Protein AF-A0A072TWT8-F1 (afdb_monomer)

Nearest PDB structures (foldseek):
  9cey-assembly1_P  TM=2.241E-01  e=2.373E+00  Escherichia coli K-12

Organism: Medicago truncatula (NCBI:txid3880)

InterPro domains:
  IPR023213 Chloramphenicol acetyltransferase-like domain superfamily [G3DSA:3.30.559.10] (1-120)
  IPR051504 Plant secondary metabolite acyltransferase [PTHR31625] (2-118)

Foldseek 3Di:
DDDDPPDPQAEAEAEDDDCQCQFPDRNDPPDPDDPPLPDPCSQVSSQVVVCVVVVVCNVPSNVCSVCVVVCVVCVVPPPRYHYEYEDDDPVPVQQVDDPPPHGDPDDDDVVCVVVNYDYD

Solvent-accessible surface area (backbone atoms only — not comparable to full-atom values): 7775 Å² total; per-residue (Å²): 133,84,79,76,79,80,70,90,59,53,70,45,80,46,77,80,77,89,46,45,81,59,43,98,66,64,51,62,92,83,63,85,73,81,81,68,56,80,52,101,53,41,53,58,50,47,42,48,56,47,19,69,76,36,71,90,37,41,78,67,53,61,62,58,52,92,44,44,67,55,44,61,66,43,53,78,64,44,91,69,46,53,63,41,33,52,39,83,41,84,82,60,58,64,64,74,45,62,90,83,83,56,56,58,92,77,87,81,74,76,71,31,80,81,63,64,31,47,78,94

pLDDT: mean 71.55, std 15.12, range [30.56, 97.0]

Mean predicted aligned error: 11.12 Å

Radius of gyration: 18.11 Å; Cα contacts (8 Å, |Δi|>4): 111; chains: 1; bounding box: 45×29×52 Å

Secondary structure (DSSP, 8-state):
----------EEEE-----TTTSSSPPPTT--S-----STTHHHHHHHHHHHHSGGGHHHHSTTGGGHHHHHHHTTT-TT-EEEEEES-TT--GGG--SSS---S----GGGGGTT-EE-

Sequence (120 aa):
MKAEKIENKNALMGLNIDCRNRLGAPTPATYFGNCELLGEDGLMVAVEVLSETLETLKDVVLNGAENWSSWLLEGLAIADVKTIGSAGSPKFEVYSTDFGCGKPKKVEIVSINKTGAFCL

Structure (mmCIF, N/CA/C/O backbone):
data_AF-A0A072TWT8-F1
#
_entry.id   AF-A0A072TWT8-F1
#
loop_
_atom_site.group_PDB
_atom_site.id
_atom_site.type_symbol
_atom_site.label_atom_id
_atom_site.label_alt_id
_atom_site.label_comp_id
_atom_site.label_asym_id
_atom_site.label_entity_id
_atom_site.label_seq_id
_atom_site.pdbx_PDB_ins_code
_atom_site.Cartn_x
_atom_site.Cartn_y
_atom_site.Cartn_z
_atom_site.occupancy
_atom_site.B_iso_or_equiv
_atom_site.auth_seq_id
_atom_site.auth_comp_id
_atom_site.auth_asym_id
_atom_site.auth_atom_id
_atom_site.pdbx_PDB_model_num
ATOM 1 N N . MET A 1 1 ? -12.605 -20.254 -36.981 1.00 36.84 1 MET A N 1
ATOM 2 C CA . MET A 1 1 ? -12.227 -19.284 -35.934 1.00 36.84 1 MET A CA 1
ATOM 3 C C . MET A 1 1 ? -10.724 -19.082 -36.046 1.00 36.84 1 MET A C 1
ATOM 5 O O . MET A 1 1 ? -9.984 -20.013 -35.762 1.00 36.84 1 MET A O 1
ATOM 9 N N . LYS A 1 2 ? -10.269 -17.964 -36.625 1.00 30.56 2 LYS A N 1
ATOM 10 C CA . LYS A 1 2 ? -8.830 -17.677 -36.710 1.00 30.56 2 LYS A CA 1
ATOM 11 C C . LYS A 1 2 ? -8.378 -17.293 -35.303 1.00 30.56 2 LYS A C 1
ATOM 13 O O . LYS A 1 2 ? -8.922 -16.346 -34.749 1.00 30.56 2 LYS A O 1
ATOM 18 N N . ALA A 1 3 ? -7.469 -18.070 -34.721 1.00 39.12 3 ALA A N 1
ATOM 19 C CA . ALA A 1 3 ? -6.809 -17.690 -33.484 1.00 39.12 3 ALA A CA 1
ATOM 20 C C . ALA A 1 3 ? -5.961 -16.452 -33.787 1.00 39.12 3 ALA A C 1
ATOM 22 O O . ALA A 1 3 ? -5.041 -16.506 -34.606 1.00 39.12 3 ALA A O 1
ATOM 23 N N . GLU A 1 4 ? -6.348 -15.326 -33.201 1.00 43.78 4 GLU A N 1
ATOM 24 C CA . GLU A 1 4 ? -5.565 -14.105 -33.243 1.00 43.78 4 GLU A CA 1
ATOM 25 C C . GLU A 1 4 ? -4.244 -14.397 -32.526 1.00 43.78 4 GLU A C 1
ATOM 27 O O . GLU A 1 4 ? -4.222 -14.904 -31.402 1.00 43.78 4 GLU A O 1
ATOM 32 N N . LYS A 1 5 ? -3.134 -14.198 -33.236 1.00 39.47 5 LYS A N 1
ATOM 33 C CA . LYS A 1 5 ? -1.796 -14.439 -32.710 1.00 39.47 5 LYS A CA 1
ATOM 34 C C . LYS A 1 5 ? -1.607 -13.448 -31.563 1.00 39.47 5 LYS A C 1
ATOM 36 O O . LYS A 1 5 ? -1.539 -12.251 -31.817 1.00 39.47 5 LYS A O 1
ATOM 41 N N . ILE A 1 6 ? -1.584 -13.937 -30.323 1.00 51.56 6 ILE A N 1
ATOM 42 C CA . ILE A 1 6 ? -1.281 -13.110 -29.154 1.00 51.56 6 ILE A CA 1
ATOM 43 C C . ILE A 1 6 ? 0.162 -12.649 -29.338 1.00 51.56 6 ILE A C 1
ATOM 45 O O . ILE A 1 6 ? 1.110 -13.410 -29.152 1.00 51.56 6 ILE A O 1
ATOM 49 N N . GLU A 1 7 ? 0.313 -11.427 -29.830 1.00 54.81 7 GLU A N 1
ATOM 50 C CA . GLU A 1 7 ? 1.584 -10.729 -29.883 1.00 54.81 7 GLU A CA 1
ATOM 51 C C . GLU A 1 7 ? 2.116 -10.646 -28.448 1.00 54.81 7 GLU A C 1
ATOM 53 O O . GLU A 1 7 ? 1.354 -10.355 -27.523 1.00 54.81 7 GLU A O 1
ATOM 58 N N . ASN A 1 8 ? 3.390 -10.989 -28.247 1.00 51.47 8 ASN A N 1
ATOM 59 C CA . ASN A 1 8 ? 4.026 -11.025 -26.931 1.00 51.47 8 ASN A CA 1
ATOM 60 C C . ASN A 1 8 ? 4.170 -9.583 -26.418 1.00 51.47 8 ASN A C 1
ATOM 62 O O . ASN A 1 8 ? 5.210 -8.950 -26.575 1.00 51.47 8 ASN A O 1
ATOM 66 N N . LYS A 1 9 ? 3.084 -9.027 -25.879 1.00 59.88 9 LYS A N 1
ATOM 67 C CA . LYS A 1 9 ? 3.088 -7.714 -25.242 1.00 59.88 9 LYS A CA 1
ATOM 68 C C . LYS A 1 9 ? 3.679 -7.891 -23.856 1.00 59.88 9 LYS A C 1
ATOM 70 O O . LYS A 1 9 ? 3.125 -8.626 -23.037 1.00 59.88 9 LYS A O 1
ATOM 75 N N . ASN A 1 10 ? 4.806 -7.234 -23.612 1.00 67.56 10 ASN A N 1
ATOM 76 C CA . ASN A 1 10 ? 5.411 -7.188 -22.290 1.00 67.56 10 ASN A CA 1
ATOM 77 C C . ASN A 1 10 ? 4.366 -6.672 -21.286 1.00 67.56 10 ASN A C 1
ATOM 79 O O . ASN A 1 10 ? 3.628 -5.726 -21.574 1.00 67.56 10 ASN A O 1
ATOM 83 N N . ALA A 1 11 ? 4.267 -7.316 -20.125 1.00 70.69 11 ALA A N 1
ATOM 84 C CA . ALA A 1 11 ? 3.338 -6.931 -19.071 1.00 70.69 11 ALA A CA 1
ATOM 85 C C . ALA A 1 11 ? 4.118 -6.553 -17.814 1.00 70.69 11 ALA A C 1
ATOM 87 O O . ALA A 1 11 ? 5.055 -7.254 -17.434 1.00 70.69 11 ALA A O 1
ATOM 88 N N . LEU A 1 12 ? 3.718 -5.457 -17.176 1.00 73.56 12 LEU A N 1
ATOM 89 C CA . LEU A 1 12 ? 4.320 -4.964 -15.942 1.00 73.56 12 LEU A CA 1
ATOM 90 C C . LEU A 1 12 ? 3.289 -5.034 -14.819 1.00 73.56 12 LEU A C 1
ATOM 92 O O . LEU A 1 12 ? 2.157 -4.578 -14.984 1.00 73.56 12 LEU A O 1
ATOM 96 N N . MET A 1 13 ? 3.682 -5.598 -13.676 1.00 76.00 13 MET A N 1
ATOM 97 C CA . MET A 1 13 ? 2.838 -5.672 -12.486 1.00 76.00 13 MET A CA 1
ATOM 98 C C . MET A 1 13 ? 3.402 -4.793 -11.370 1.00 76.00 13 MET A C 1
ATOM 100 O O . MET A 1 13 ? 4.506 -5.029 -10.888 1.00 76.00 13 MET A O 1
ATOM 104 N N . GLY A 1 14 ? 2.632 -3.788 -10.955 1.00 76.75 14 GLY A N 1
ATOM 105 C CA . GLY A 1 14 ? 2.970 -2.895 -9.848 1.00 76.75 14 GLY A CA 1
ATOM 106 C C . GLY A 1 14 ? 2.370 -3.375 -8.526 1.00 76.75 14 GLY A C 1
ATOM 107 O O . GLY A 1 14 ? 1.153 -3.555 -8.425 1.00 76.75 14 GLY A O 1
ATOM 108 N N . LEU A 1 15 ? 3.214 -3.537 -7.504 1.00 78.69 15 LEU A N 1
ATOM 109 C CA . LEU A 1 15 ? 2.827 -3.921 -6.144 1.00 78.69 15 LEU A CA 1
ATOM 110 C C . LEU A 1 15 ? 3.212 -2.830 -5.140 1.00 78.69 15 LEU A C 1
ATOM 112 O O . LEU A 1 15 ? 4.291 -2.251 -5.226 1.00 78.69 15 LEU A O 1
ATOM 116 N N . ASN A 1 16 ? 2.338 -2.584 -4.162 1.00 80.12 16 ASN A N 1
ATOM 117 C CA . ASN A 1 16 ? 2.617 -1.682 -3.046 1.00 80.12 16 ASN A CA 1
ATOM 118 C C . ASN A 1 16 ? 3.219 -2.463 -1.873 1.00 80.12 16 ASN A C 1
ATOM 120 O O . ASN A 1 16 ? 2.708 -3.522 -1.501 1.00 80.12 16 ASN A O 1
ATOM 124 N N . ILE A 1 17 ? 4.275 -1.927 -1.261 1.00 77.19 17 ILE A N 1
ATOM 125 C CA . ILE A 1 17 ? 4.992 -2.572 -0.155 1.00 77.19 17 ILE A CA 1
ATOM 126 C C . ILE A 1 17 ? 4.979 -1.646 1.066 1.00 77.19 17 ILE A C 1
ATOM 128 O O . ILE A 1 17 ? 5.322 -0.472 0.971 1.00 77.19 17 ILE A O 1
ATOM 132 N N . ASP A 1 18 ? 4.597 -2.185 2.229 1.00 78.81 18 ASP A N 1
ATOM 133 C CA . ASP A 1 18 ? 4.747 -1.489 3.513 1.00 78.81 18 ASP A CA 1
ATOM 134 C C . ASP A 1 18 ? 6.200 -1.614 3.992 1.00 78.81 18 ASP A C 1
ATOM 136 O O . ASP A 1 18 ? 6.634 -2.679 4.455 1.00 78.81 18 ASP A O 1
ATOM 140 N N . CYS A 1 19 ? 6.949 -0.522 3.843 1.00 74.25 19 CYS A N 1
ATOM 141 C CA . CYS A 1 19 ? 8.366 -0.447 4.180 1.00 74.25 19 CYS A CA 1
ATOM 142 C C . CYS A 1 19 ? 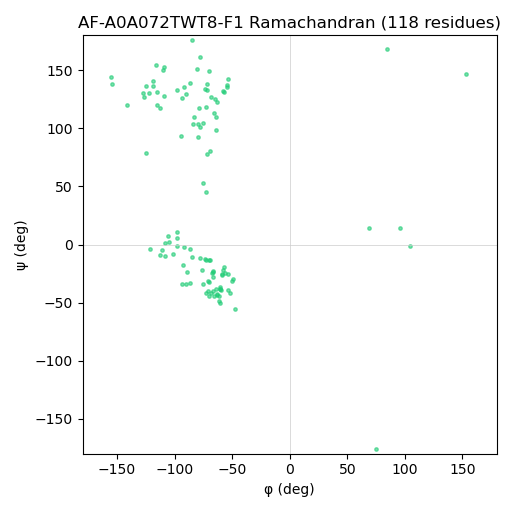8.633 0.027 5.616 1.00 74.25 19 CYS A C 1
ATOM 144 O O . CYS A 1 19 ? 9.793 0.041 6.016 1.00 74.25 19 CYS A O 1
ATOM 146 N N . ARG A 1 20 ? 7.616 0.368 6.428 1.00 75.44 20 ARG A N 1
ATOM 147 C CA . ARG A 1 20 ? 7.819 0.991 7.757 1.00 75.44 20 ARG A CA 1
ATOM 148 C C . ARG A 1 20 ? 8.767 0.211 8.666 1.00 75.44 20 ARG A C 1
ATOM 150 O O . ARG A 1 20 ? 9.593 0.812 9.339 1.00 75.44 20 ARG A O 1
ATOM 157 N N . ASN A 1 21 ? 8.691 -1.117 8.642 1.00 73.81 21 ASN A N 1
ATOM 158 C CA . ASN A 1 21 ? 9.537 -2.000 9.456 1.00 73.81 21 ASN A CA 1
ATOM 159 C C . ASN A 1 21 ? 10.748 -2.568 8.694 1.00 73.81 21 ASN A C 1
ATOM 161 O O . ASN A 1 21 ? 11.414 -3.462 9.205 1.00 73.81 21 ASN A O 1
ATOM 165 N N . ARG A 1 22 ? 10.980 -2.126 7.452 1.00 67.69 22 ARG A N 1
ATOM 166 C CA . ARG A 1 22 ? 12.003 -2.675 6.543 1.00 67.69 22 ARG A CA 1
ATOM 167 C C . ARG A 1 22 ? 13.145 -1.700 6.261 1.00 67.69 22 ARG A C 1
ATOM 169 O O . ARG A 1 22 ? 14.127 -2.092 5.647 1.00 67.69 22 ARG A O 1
ATOM 176 N N . LEU A 1 23 ? 13.015 -0.444 6.685 1.00 65.31 23 LEU A N 1
ATOM 177 C CA . LEU A 1 23 ? 14.083 0.551 6.601 1.00 65.31 23 LEU A CA 1
ATOM 178 C C . LEU A 1 23 ? 15.076 0.360 7.748 1.00 65.31 23 LEU A C 1
ATOM 180 O O . LEU A 1 23 ? 14.688 -0.067 8.835 1.00 65.31 23 LEU A O 1
ATOM 184 N N . GLY A 1 24 ? 16.343 0.730 7.520 1.00 60.22 24 GLY A N 1
ATOM 185 C CA . GLY A 1 24 ? 17.416 0.608 8.518 1.00 60.22 24 GLY A CA 1
ATOM 186 C C . GLY A 1 24 ? 17.098 1.274 9.866 1.00 60.22 24 GLY A C 1
ATOM 187 O O . GLY A 1 24 ? 17.583 0.825 10.901 1.00 60.22 24 GLY A O 1
ATOM 188 N N . ALA A 1 25 ? 16.220 2.282 9.870 1.00 68.75 25 ALA A N 1
ATOM 189 C CA . ALA A 1 25 ? 15.506 2.739 11.057 1.00 68.75 25 ALA A CA 1
ATOM 190 C C . ALA A 1 25 ? 13.995 2.488 10.875 1.00 68.75 25 ALA A C 1
ATOM 192 O O . ALA A 1 25 ? 13.404 3.047 9.945 1.00 68.75 25 ALA A O 1
ATOM 193 N N . PRO A 1 26 ? 13.344 1.691 11.746 1.00 68.50 26 PRO A N 1
ATOM 194 C CA . PRO A 1 26 ? 11.903 1.498 11.693 1.00 68.50 26 PRO A CA 1
ATOM 195 C C . PRO A 1 26 ? 11.169 2.834 11.795 1.00 68.50 26 PRO A C 1
ATOM 197 O O . PRO A 1 26 ? 11.428 3.653 12.679 1.00 68.50 26 PRO A O 1
ATOM 200 N N . THR A 1 27 ? 10.227 3.049 10.889 1.00 76.12 27 THR A N 1
ATOM 201 C CA . THR A 1 27 ? 9.361 4.222 10.918 1.00 76.12 27 THR A CA 1
ATOM 202 C C . THR A 1 27 ? 8.368 4.085 12.081 1.00 76.12 27 THR A C 1
ATOM 204 O O . THR A 1 27 ? 7.815 2.998 12.273 1.00 76.12 27 THR A O 1
ATOM 207 N N . PRO A 1 28 ? 8.090 5.153 12.856 1.00 82.75 28 PRO A N 1
ATOM 208 C CA . PRO A 1 28 ? 7.099 5.100 13.926 1.00 82.75 28 PRO A CA 1
ATOM 209 C C . PRO A 1 28 ? 5.740 4.590 13.434 1.00 82.75 28 PRO A C 1
ATOM 211 O O . PRO A 1 28 ? 5.287 4.962 12.353 1.00 82.75 28 PRO A O 1
ATOM 214 N N . ALA A 1 29 ? 5.039 3.803 14.256 1.00 81.44 29 ALA A N 1
ATOM 215 C CA . ALA A 1 29 ? 3.714 3.275 13.907 1.00 81.44 29 ALA A CA 1
ATOM 216 C C . ALA A 1 29 ? 2.677 4.379 13.612 1.00 81.44 29 ALA A C 1
ATOM 218 O O . ALA A 1 29 ? 1.719 4.152 12.877 1.00 81.44 29 ALA A O 1
ATOM 219 N N . THR A 1 30 ? 2.885 5.572 14.172 1.00 85.62 30 THR A N 1
ATOM 220 C CA . THR A 1 30 ? 2.045 6.764 13.998 1.00 85.62 30 THR A CA 1
ATOM 221 C C . THR A 1 30 ? 2.415 7.611 12.781 1.00 85.62 30 THR A C 1
ATOM 223 O O . THR A 1 30 ? 1.741 8.604 12.508 1.00 85.62 30 THR A O 1
ATOM 226 N N . TYR A 1 31 ? 3.477 7.262 12.052 1.00 84.44 31 TYR A N 1
ATOM 227 C CA . TYR A 1 31 ? 3.832 7.960 10.825 1.00 84.44 31 TYR A CA 1
ATOM 228 C C . TYR A 1 31 ? 2.742 7.763 9.770 1.00 84.44 31 TYR A C 1
ATOM 230 O O . TYR A 1 31 ? 2.372 6.636 9.441 1.00 84.44 31 TYR A O 1
ATOM 238 N N . PHE A 1 32 ? 2.241 8.881 9.250 1.00 84.94 32 PHE A N 1
ATOM 239 C CA . PHE A 1 32 ? 1.125 8.925 8.304 1.00 84.94 32 PHE A CA 1
ATOM 240 C C . PHE A 1 32 ? 1.562 9.292 6.872 1.00 84.94 32 PHE A C 1
ATOM 242 O O . PHE A 1 32 ? 0.727 9.418 5.982 1.00 84.94 32 PHE A O 1
ATOM 249 N N . GLY A 1 33 ? 2.863 9.499 6.642 1.00 84.56 33 GLY A N 1
ATOM 250 C CA . GLY A 1 33 ? 3.399 9.794 5.313 1.00 84.56 33 GLY A CA 1
ATOM 251 C C . GLY A 1 33 ? 3.672 8.536 4.485 1.00 84.56 33 GLY A C 1
ATOM 252 O O . GLY A 1 33 ? 3.557 7.407 4.968 1.00 84.56 33 GLY A O 1
ATOM 253 N N . ASN A 1 34 ? 4.085 8.736 3.235 1.00 80.12 34 ASN A N 1
ATOM 254 C CA . ASN A 1 34 ? 4.631 7.654 2.422 1.00 80.12 34 ASN A CA 1
ATOM 255 C C . ASN A 1 34 ? 6.036 7.313 2.923 1.00 80.12 34 ASN A C 1
ATOM 257 O O . ASN A 1 34 ? 6.849 8.210 3.128 1.00 80.12 34 ASN A O 1
ATOM 261 N N . CYS A 1 35 ? 6.346 6.026 3.085 1.00 71.88 35 CYS A N 1
ATOM 262 C CA . CYS A 1 35 ? 7.727 5.585 3.272 1.00 71.88 35 CYS A CA 1
ATOM 263 C C . CYS A 1 35 ? 8.470 5.736 1.949 1.00 71.88 35 CYS A C 1
ATOM 265 O O . CYS A 1 35 ? 8.640 4.769 1.206 1.00 71.88 35 CYS A O 1
ATOM 267 N N . GLU A 1 36 ? 8.849 6.965 1.624 1.00 64.62 36 GLU A N 1
ATOM 268 C CA . GLU A 1 36 ? 9.684 7.209 0.470 1.00 64.62 36 GLU A CA 1
ATOM 269 C C . GLU A 1 36 ? 11.060 6.615 0.766 1.00 64.62 36 GLU A C 1
ATOM 271 O O . GLU A 1 36 ? 11.671 6.880 1.804 1.00 64.62 36 GLU A O 1
ATOM 276 N N . LEU A 1 37 ? 11.534 5.774 -0.146 1.00 63.56 37 LEU A N 1
ATOM 277 C CA . LEU A 1 37 ? 12.867 5.183 -0.112 1.00 63.56 37 LEU A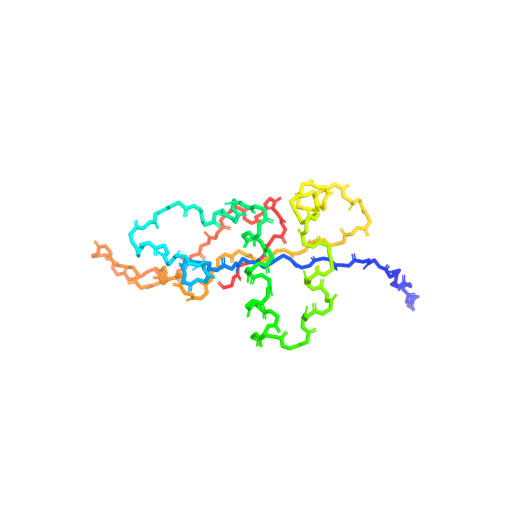 CA 1
ATOM 278 C C . LEU A 1 37 ? 13.894 6.251 -0.528 1.00 63.56 37 LEU A C 1
ATOM 280 O O . LEU A 1 37 ? 14.639 6.067 -1.483 1.00 63.56 37 LEU A O 1
ATOM 284 N N . LEU A 1 38 ? 13.863 7.412 0.136 1.00 50.16 38 LEU A N 1
ATOM 285 C CA . LEU A 1 38 ? 14.726 8.552 -0.152 1.00 50.16 38 LEU A CA 1
ATOM 286 C C . LEU A 1 38 ? 16.075 8.368 0.535 1.00 50.16 38 LEU A C 1
ATOM 288 O O . LEU A 1 38 ? 16.197 8.448 1.756 1.00 50.16 38 LEU A O 1
ATOM 292 N N . GLY A 1 39 ? 17.081 8.129 -0.291 1.00 51.47 39 GLY A N 1
ATOM 293 C CA . GLY A 1 39 ? 18.476 7.911 0.070 1.00 51.47 39 GLY A CA 1
ATOM 294 C C . GLY A 1 39 ? 19.108 7.044 -1.011 1.00 51.47 39 GLY A C 1
ATOM 295 O O . GLY A 1 39 ? 18.407 6.204 -1.573 1.00 51.47 39 GLY A O 1
ATOM 296 N N . GLU A 1 40 ? 20.394 7.245 -1.312 1.00 53.19 40 GLU A N 1
ATOM 297 C CA . GLU A 1 40 ? 21.097 6.528 -2.396 1.00 53.19 40 GLU A CA 1
ATOM 298 C C . GLU A 1 40 ? 20.898 5.000 -2.320 1.00 53.19 40 GLU A C 1
ATOM 300 O O . GLU A 1 40 ? 20.738 4.357 -3.353 1.00 53.19 40 GLU A O 1
ATOM 305 N N . ASP A 1 41 ? 20.746 4.450 -1.107 1.00 57.84 41 ASP A N 1
ATOM 306 C CA . ASP A 1 41 ? 20.596 3.008 -0.871 1.00 57.84 41 ASP A CA 1
ATOM 307 C C . ASP A 1 41 ? 19.200 2.571 -0.390 1.00 57.84 41 ASP A C 1
ATOM 309 O O . ASP A 1 41 ? 18.941 1.377 -0.241 1.00 57.84 41 ASP A O 1
ATOM 313 N N . GLY A 1 42 ? 18.271 3.500 -0.124 1.00 61.31 42 GLY A N 1
ATOM 314 C CA . GLY A 1 42 ? 16.990 3.177 0.527 1.00 61.31 42 GLY A CA 1
ATOM 315 C C . GLY A 1 42 ? 16.153 2.180 -0.277 1.00 61.31 42 GLY A C 1
ATOM 316 O O . GLY A 1 42 ? 15.543 1.262 0.276 1.00 61.31 42 GLY A O 1
ATOM 317 N N . LEU A 1 43 ? 16.176 2.334 -1.600 1.00 64.06 43 LEU A N 1
ATOM 318 C CA . LEU A 1 43 ? 15.506 1.435 -2.525 1.00 64.06 43 LEU A CA 1
ATOM 319 C C . LEU A 1 43 ? 16.218 0.085 -2.638 1.00 64.06 43 LEU A C 1
ATOM 321 O O . LEU A 1 43 ? 15.557 -0.952 -2.605 1.00 64.06 43 LEU A O 1
ATOM 325 N N . MET A 1 44 ? 17.551 0.096 -2.700 1.00 62.53 44 MET A N 1
ATOM 326 C CA . MET A 1 44 ? 18.364 -1.116 -2.795 1.00 62.53 44 MET A CA 1
ATOM 327 C C . MET A 1 44 ? 18.162 -2.016 -1.567 1.00 62.53 44 MET A C 1
ATOM 329 O O . MET A 1 44 ? 17.899 -3.206 -1.721 1.00 62.53 44 MET A O 1
ATOM 333 N N . VAL A 1 45 ? 18.154 -1.437 -0.361 1.00 64.88 45 VAL A N 1
ATOM 334 C CA . VAL A 1 45 ? 17.917 -2.158 0.904 1.00 64.88 45 VAL A CA 1
ATOM 335 C C . VAL A 1 45 ? 16.516 -2.775 0.949 1.00 64.88 45 VAL A C 1
ATOM 337 O O . VAL A 1 45 ? 16.348 -3.930 1.341 1.00 64.88 45 VAL A O 1
ATOM 340 N N . ALA A 1 46 ? 15.484 -2.038 0.522 1.00 62.84 46 ALA A N 1
ATOM 341 C CA . ALA A 1 46 ? 14.118 -2.566 0.489 1.00 62.84 46 ALA A CA 1
ATOM 342 C C . ALA A 1 46 ? 13.982 -3.743 -0.490 1.00 62.84 46 ALA A C 1
ATOM 344 O O . ALA A 1 46 ? 13.286 -4.722 -0.201 1.00 62.84 46 ALA A O 1
ATOM 345 N N . VAL A 1 47 ? 14.663 -3.650 -1.633 1.00 65.81 47 VAL A N 1
ATOM 346 C CA . VAL A 1 47 ? 14.720 -4.701 -2.646 1.00 65.81 47 VAL A CA 1
ATOM 347 C C . VAL A 1 47 ? 15.499 -5.916 -2.159 1.00 65.81 47 VAL A C 1
ATOM 349 O O . VAL A 1 47 ? 15.051 -7.035 -2.397 1.00 65.81 47 VAL A O 1
ATOM 352 N N . GLU A 1 48 ? 16.622 -5.732 -1.471 1.00 66.62 48 GLU A N 1
ATOM 353 C CA . GLU A 1 48 ? 17.425 -6.822 -0.916 1.00 66.62 48 GLU A CA 1
ATOM 354 C C . GLU A 1 48 ? 16.600 -7.640 0.083 1.00 66.62 48 GLU A C 1
ATOM 356 O O . GLU A 1 48 ? 16.417 -8.840 -0.113 1.00 66.62 48 GLU A O 1
ATOM 361 N N . VAL A 1 49 ? 15.949 -6.980 1.047 1.00 66.19 49 VAL A N 1
ATOM 362 C CA . VAL A 1 49 ? 15.046 -7.634 2.013 1.00 66.19 49 VAL A CA 1
ATOM 363 C C . VAL A 1 49 ? 13.883 -8.349 1.310 1.00 66.19 49 VAL A C 1
ATOM 365 O O . VAL A 1 49 ? 13.465 -9.439 1.719 1.00 66.19 49 VAL A O 1
ATOM 368 N N . LEU A 1 50 ? 13.321 -7.753 0.251 1.00 66.50 50 LEU A N 1
ATOM 369 C CA . LEU A 1 50 ? 12.254 -8.379 -0.534 1.00 66.50 50 LEU A CA 1
ATOM 370 C C . LEU A 1 50 ? 12.761 -9.630 -1.255 1.00 66.50 50 LEU A C 1
ATOM 372 O O . LEU A 1 50 ? 12.092 -10.657 -1.238 1.00 66.50 50 LEU A O 1
ATOM 376 N N . SER A 1 51 ? 13.937 -9.536 -1.859 1.00 65.56 51 SER A N 1
ATOM 377 C CA . SER A 1 51 ? 14.580 -10.588 -2.637 1.00 65.56 51 SER A CA 1
ATOM 378 C C . SER A 1 51 ? 15.062 -11.743 -1.757 1.00 65.56 51 SER A C 1
ATOM 380 O O . SER A 1 51 ? 15.021 -12.901 -2.160 1.00 65.56 51 SER A O 1
ATOM 382 N N . GLU A 1 52 ? 15.473 -11.464 -0.524 1.00 67.25 52 GLU A N 1
ATOM 383 C CA . GLU A 1 52 ? 15.714 -12.480 0.502 1.00 67.25 52 GLU A CA 1
ATOM 384 C C . GLU A 1 52 ? 14.421 -13.180 0.931 1.00 67.25 52 GLU A C 1
ATOM 386 O O . GLU A 1 52 ? 14.409 -14.395 1.099 1.00 67.25 52 GLU A O 1
ATOM 391 N N . THR A 1 53 ? 13.320 -12.431 1.065 1.00 65.25 53 THR A N 1
ATOM 392 C CA . THR A 1 53 ? 12.004 -13.000 1.411 1.00 65.25 53 THR A CA 1
ATOM 393 C C . THR A 1 53 ? 11.406 -13.804 0.247 1.00 65.25 53 THR A C 1
ATOM 395 O O . THR A 1 53 ? 10.657 -14.757 0.452 1.00 65.25 53 THR A O 1
ATOM 398 N N . LEU A 1 54 ? 11.711 -13.398 -0.984 1.00 66.44 54 LEU A N 1
ATOM 399 C CA . LEU A 1 54 ? 11.207 -13.958 -2.230 1.00 66.44 54 LEU A CA 1
ATOM 400 C C . LEU A 1 54 ? 12.415 -14.350 -3.081 1.00 66.44 54 LEU A C 1
ATOM 402 O O . LEU A 1 54 ? 12.777 -13.629 -4.006 1.00 66.44 54 LEU A O 1
ATOM 406 N N . GLU A 1 55 ? 13.036 -15.494 -2.766 1.00 64.50 55 GLU A N 1
ATOM 407 C CA . GLU A 1 55 ? 14.267 -15.987 -3.416 1.00 64.50 55 GLU A CA 1
ATOM 408 C C . GLU A 1 55 ? 14.200 -15.963 -4.954 1.00 64.50 55 GLU A C 1
ATOM 410 O O . GLU A 1 55 ? 15.206 -15.747 -5.625 1.00 64.50 55 GLU A O 1
ATOM 415 N N . THR A 1 56 ? 12.999 -16.116 -5.517 1.00 59.78 56 THR A N 1
ATOM 416 C CA . THR A 1 56 ? 12.710 -16.082 -6.959 1.00 59.78 56 THR A CA 1
ATOM 417 C C . THR A 1 56 ? 12.761 -14.689 -7.595 1.00 59.78 56 THR A C 1
ATOM 419 O O . THR A 1 56 ? 12.709 -14.582 -8.816 1.00 59.78 56 THR A O 1
ATOM 422 N N . LEU A 1 57 ? 12.799 -13.622 -6.797 1.00 56.47 57 LEU A N 1
ATOM 423 C CA . LEU A 1 57 ? 12.757 -12.231 -7.253 1.00 56.47 57 LEU A CA 1
ATOM 424 C C . LEU A 1 57 ? 14.131 -11.545 -7.266 1.00 56.47 57 LEU A C 1
ATOM 426 O O . LEU A 1 57 ? 14.234 -10.457 -7.830 1.00 56.47 57 LEU A O 1
ATOM 430 N N . LYS A 1 58 ? 15.177 -12.189 -6.723 1.00 54.06 58 LYS A N 1
ATOM 431 C CA . LYS A 1 58 ? 16.547 -11.649 -6.618 1.00 54.06 58 LYS A CA 1
ATOM 432 C C . LYS A 1 58 ? 17.056 -11.027 -7.919 1.00 54.06 58 LYS A C 1
ATOM 434 O O . LYS A 1 58 ? 17.378 -9.846 -7.932 1.00 54.06 58 LYS A O 1
ATOM 439 N N . ASP A 1 59 ? 17.040 -11.770 -9.022 1.00 53.66 59 ASP A N 1
ATOM 440 C CA . ASP A 1 59 ? 17.621 -11.291 -10.287 1.00 53.66 59 ASP A CA 1
ATOM 441 C C . ASP A 1 59 ? 16.753 -10.259 -11.029 1.00 53.66 59 ASP A C 1
ATOM 443 O O . ASP A 1 59 ? 17.266 -9.498 -11.849 1.00 53.66 59 ASP A O 1
ATOM 447 N N . VAL A 1 60 ? 15.442 -10.226 -10.763 1.00 55.06 60 VAL A N 1
ATOM 448 C CA . VAL A 1 60 ? 14.471 -9.383 -11.491 1.00 55.06 60 VAL A CA 1
ATOM 449 C C . VAL A 1 60 ? 14.240 -8.047 -10.791 1.00 55.06 60 VAL A C 1
ATOM 451 O O . VAL A 1 60 ? 13.999 -7.041 -11.449 1.00 55.06 60 VAL A O 1
ATOM 454 N N . VAL A 1 61 ? 14.295 -8.034 -9.460 1.00 54.59 61 VAL A N 1
ATOM 455 C CA . VAL A 1 61 ? 13.980 -6.851 -8.653 1.00 54.59 61 VAL A CA 1
ATOM 456 C C . VAL A 1 61 ? 15.235 -6.006 -8.400 1.00 54.59 61 VAL A C 1
ATOM 458 O O . VAL A 1 61 ? 15.131 -4.783 -8.390 1.00 54.59 61 VAL A O 1
ATOM 461 N N . LEU A 1 62 ? 16.420 -6.623 -8.262 1.00 53.41 62 LEU A N 1
ATOM 462 C CA . LEU A 1 62 ? 17.690 -5.899 -8.074 1.00 53.41 62 LEU A CA 1
ATOM 463 C C . LEU A 1 62 ? 18.221 -5.259 -9.365 1.00 53.41 62 LEU A C 1
ATOM 465 O O . LEU A 1 62 ? 18.805 -4.180 -9.307 1.00 53.41 62 LEU A O 1
ATOM 469 N N . ASN A 1 63 ? 18.009 -5.881 -10.529 1.00 53.31 63 ASN A N 1
ATOM 470 C CA . ASN A 1 63 ? 18.444 -5.311 -11.804 1.00 53.31 63 ASN A CA 1
ATOM 471 C C . ASN A 1 63 ? 17.515 -4.160 -12.228 1.00 53.31 63 ASN A C 1
ATOM 473 O O . ASN A 1 63 ? 16.409 -4.392 -12.715 1.00 53.31 63 ASN A O 1
ATOM 477 N N . GLY A 1 64 ? 17.979 -2.917 -12.082 1.00 57.97 64 GLY A N 1
ATOM 478 C CA . GLY A 1 64 ? 17.268 -1.723 -12.544 1.00 57.97 64 GLY A CA 1
ATOM 479 C C . GLY A 1 64 ? 16.417 -1.024 -11.485 1.00 57.97 64 GLY A C 1
ATOM 480 O O . GLY A 1 64 ? 15.601 -0.176 -11.849 1.00 57.97 64 GLY A O 1
ATOM 481 N N . ALA A 1 65 ? 16.595 -1.348 -10.198 1.00 60.28 65 ALA A N 1
ATOM 482 C CA . ALA A 1 65 ? 15.936 -0.663 -9.084 1.00 60.28 65 ALA A CA 1
ATOM 483 C C . ALA A 1 65 ? 16.136 0.860 -9.153 1.00 60.28 65 ALA A C 1
ATOM 485 O O . ALA A 1 65 ? 15.184 1.625 -9.022 1.00 60.28 65 ALA A O 1
ATOM 486 N N . GLU A 1 66 ? 17.343 1.312 -9.485 1.00 59.94 66 GLU A N 1
ATOM 487 C CA . GLU A 1 66 ? 17.693 2.720 -9.688 1.00 59.94 66 GLU A CA 1
ATOM 488 C C . GLU A 1 66 ? 16.828 3.431 -10.745 1.00 59.94 66 GLU A C 1
ATOM 490 O O . GLU A 1 66 ? 16.631 4.643 -10.674 1.00 59.94 66 GLU A O 1
ATOM 495 N N . ASN A 1 67 ? 16.253 2.676 -11.686 1.00 63.59 67 ASN A N 1
ATOM 496 C CA . ASN A 1 67 ? 15.399 3.189 -12.751 1.00 63.59 67 ASN A CA 1
ATOM 497 C C . ASN A 1 67 ? 13.905 3.055 -12.442 1.00 63.59 67 ASN A C 1
ATOM 499 O O . ASN A 1 67 ? 13.091 3.490 -13.250 1.00 63.59 67 ASN A O 1
ATOM 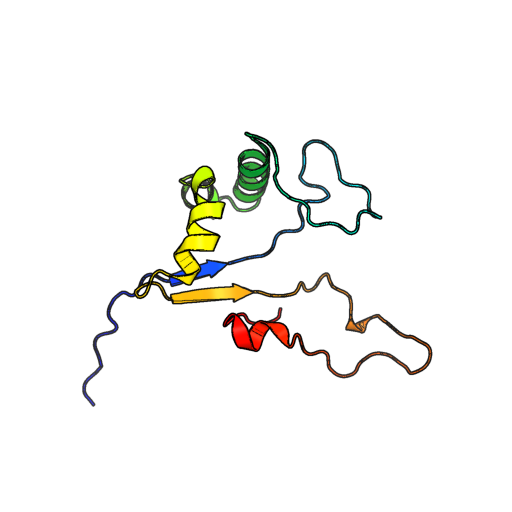503 N N . TRP A 1 68 ? 13.503 2.493 -11.298 1.00 69.06 68 TRP A N 1
ATOM 504 C CA . TRP A 1 68 ? 12.087 2.262 -10.992 1.00 69.06 68 TRP A CA 1
ATOM 505 C C . TRP A 1 68 ? 11.262 3.534 -10.946 1.00 69.06 68 TRP A C 1
ATOM 507 O O . TRP A 1 68 ? 10.128 3.521 -11.405 1.00 69.06 68 TRP A O 1
ATOM 517 N N . SER A 1 69 ? 11.806 4.627 -10.409 1.00 64.12 69 SER A N 1
ATOM 518 C CA . SER A 1 69 ? 11.126 5.926 -10.399 1.00 64.12 69 SER A CA 1
ATOM 519 C C . SER A 1 69 ? 10.902 6.435 -11.824 1.00 64.12 69 SER A C 1
ATOM 521 O O . SER A 1 69 ? 9.795 6.869 -12.145 1.00 64.12 69 SER A O 1
ATOM 523 N N . SER A 1 70 ? 11.913 6.290 -12.689 1.00 64.62 70 SER A N 1
ATOM 524 C CA . SER A 1 70 ? 11.817 6.570 -14.124 1.00 64.62 70 SER A CA 1
ATOM 525 C C . SER A 1 70 ? 10.783 5.669 -14.783 1.00 64.62 70 SER A C 1
ATOM 527 O O . SER A 1 70 ? 9.886 6.178 -15.429 1.00 64.62 70 SER A O 1
ATOM 529 N N . TRP A 1 71 ? 10.803 4.356 -14.548 1.00 65.00 71 TRP A N 1
ATOM 530 C CA . TRP A 1 71 ? 9.829 3.408 -15.096 1.00 65.00 71 TRP A CA 1
ATOM 531 C C . TRP A 1 71 ? 8.415 3.598 -14.553 1.00 65.00 71 TRP A C 1
ATOM 533 O O . TRP A 1 71 ? 7.460 3.277 -15.246 1.00 65.00 71 TRP A O 1
ATOM 543 N N . LEU A 1 72 ? 8.235 4.109 -13.338 1.00 64.62 72 LEU A N 1
ATOM 544 C CA . LEU A 1 72 ? 6.912 4.458 -12.818 1.00 64.62 72 LEU A CA 1
ATOM 545 C C . LEU A 1 72 ? 6.368 5.697 -13.533 1.00 64.62 72 LEU A C 1
ATOM 547 O O . LEU A 1 72 ? 5.187 5.733 -13.875 1.00 64.62 72 LEU A O 1
ATOM 551 N N . LEU A 1 73 ? 7.232 6.682 -13.798 1.00 62.97 73 LEU A N 1
ATOM 552 C CA . LEU A 1 73 ? 6.889 7.875 -14.574 1.00 62.97 73 LEU A CA 1
ATOM 553 C C . LEU A 1 73 ? 6.676 7.561 -16.068 1.00 62.97 73 LEU A C 1
ATOM 555 O O . LEU A 1 73 ? 5.717 8.038 -16.668 1.00 62.97 73 LEU A O 1
ATOM 559 N N . GLU A 1 74 ? 7.560 6.760 -16.660 1.00 57.66 74 GLU A N 1
ATOM 560 C CA . GLU A 1 74 ? 7.632 6.429 -18.087 1.00 57.66 74 GLU A CA 1
ATOM 561 C C . GLU A 1 74 ? 6.748 5.241 -18.457 1.00 57.66 74 GLU A C 1
ATOM 563 O O . GLU A 1 74 ? 6.184 5.225 -19.540 1.00 57.66 74 GLU A O 1
ATOM 568 N N . GLY A 1 75 ? 6.568 4.256 -17.578 1.00 54.72 75 GLY A N 1
ATOM 569 C CA . GLY A 1 75 ? 5.713 3.077 -17.772 1.00 54.72 75 GLY A CA 1
ATOM 570 C C . GLY A 1 75 ? 4.217 3.395 -17.766 1.00 54.72 75 GLY A C 1
ATOM 571 O O . GLY A 1 75 ? 3.415 2.584 -18.227 1.00 54.72 75 GLY A O 1
ATOM 572 N N . LEU A 1 76 ? 3.841 4.601 -17.328 1.00 53.69 76 LEU A N 1
ATOM 573 C CA . LEU A 1 76 ? 2.541 5.217 -17.620 1.00 53.69 76 LEU A CA 1
ATOM 574 C C . LEU A 1 76 ? 2.426 5.705 -19.083 1.00 53.69 76 LEU A C 1
ATOM 576 O O . LEU A 1 76 ? 1.322 5.999 -19.537 1.00 53.69 76 LEU A O 1
ATOM 580 N N . ALA A 1 77 ? 3.539 5.773 -19.821 1.00 51.38 77 ALA A N 1
ATOM 581 C CA . ALA A 1 77 ? 3.665 6.294 -21.185 1.00 51.38 77 ALA A CA 1
ATOM 582 C C . ALA A 1 77 ? 4.217 5.282 -22.222 1.00 51.38 77 ALA A C 1
ATOM 584 O O . ALA A 1 77 ? 4.252 5.607 -23.411 1.00 51.38 77 ALA A O 1
ATOM 585 N N . ILE A 1 78 ? 4.611 4.057 -21.837 1.00 55.50 78 ILE A N 1
ATOM 586 C CA . ILE A 1 78 ? 5.054 3.030 -22.799 1.00 55.50 78 ILE A CA 1
ATOM 587 C C . ILE A 1 78 ? 3.825 2.410 -23.479 1.00 55.50 78 ILE A C 1
ATOM 589 O O . ILE A 1 78 ? 3.162 1.539 -22.921 1.00 55.50 78 ILE A O 1
ATOM 593 N N . ALA A 1 79 ? 3.538 2.843 -24.708 1.00 57.03 79 ALA A N 1
ATOM 594 C CA . ALA A 1 79 ? 2.365 2.426 -25.483 1.00 57.03 79 ALA A CA 1
ATOM 595 C C . ALA A 1 79 ? 2.253 0.901 -25.724 1.00 57.03 79 ALA A C 1
ATOM 597 O O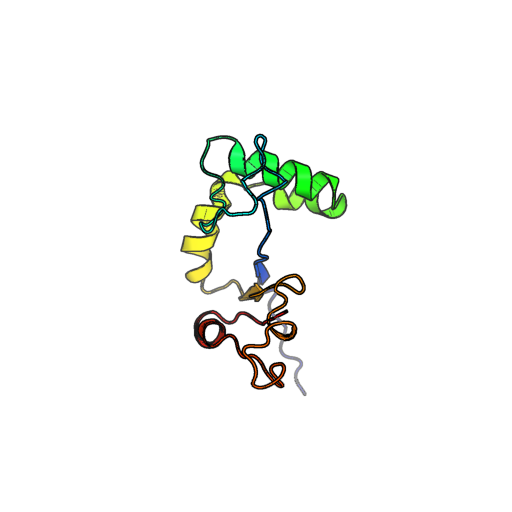 . ALA A 1 79 ? 1.150 0.401 -25.948 1.00 57.03 79 ALA A O 1
ATOM 598 N N . ASP A 1 80 ? 3.366 0.164 -25.634 1.00 63.75 80 ASP A N 1
ATOM 599 C CA . ASP A 1 80 ? 3.442 -1.270 -25.946 1.00 63.75 80 ASP A CA 1
ATOM 600 C C . ASP A 1 80 ? 3.533 -2.197 -24.716 1.00 63.75 80 ASP A C 1
ATOM 602 O O . ASP A 1 80 ? 3.605 -3.420 -24.872 1.00 63.75 80 ASP A O 1
ATOM 606 N N . VAL A 1 81 ? 3.497 -1.655 -23.489 1.00 67.50 81 VAL A N 1
ATOM 607 C CA . VAL A 1 81 ? 3.538 -2.448 -22.245 1.00 67.50 81 VAL A CA 1
ATOM 608 C C . VAL A 1 81 ? 2.182 -2.417 -21.550 1.00 67.50 81 VAL A C 1
ATOM 610 O O . VAL A 1 81 ? 1.624 -1.359 -21.266 1.00 67.50 81 VAL A O 1
ATOM 613 N N . LYS A 1 82 ? 1.640 -3.596 -21.229 1.00 73.50 8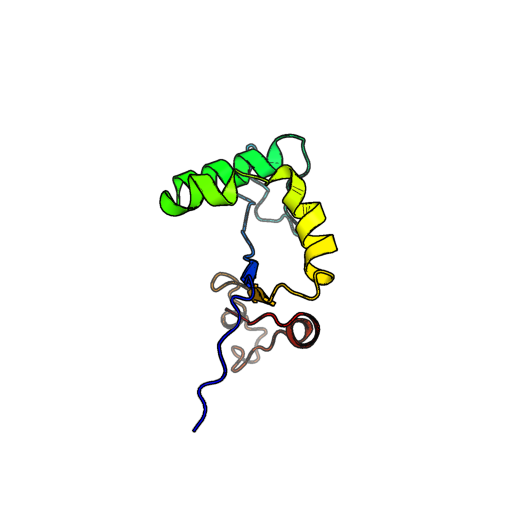2 LYS A N 1
ATOM 614 C CA . LYS A 1 82 ? 0.406 -3.694 -20.444 1.00 73.50 82 LYS A CA 1
ATOM 615 C C . LYS A 1 82 ? 0.732 -3.595 -18.955 1.00 73.50 82 LYS A C 1
ATOM 617 O O . LYS A 1 82 ? 1.180 -4.571 -18.356 1.00 73.50 82 LYS A O 1
ATOM 622 N N . THR A 1 83 ? 0.467 -2.441 -18.357 1.00 74.31 83 THR A N 1
ATOM 623 C CA . THR A 1 83 ? 0.681 -2.210 -16.922 1.00 74.31 83 THR A CA 1
ATOM 624 C C . THR A 1 83 ? -0.571 -2.562 -16.113 1.00 74.31 83 THR A C 1
ATOM 626 O O . THR A 1 83 ? -1.673 -2.123 -16.441 1.00 74.31 83 THR A O 1
ATOM 629 N N . ILE A 1 84 ? -0.414 -3.360 -15.055 1.00 79.19 84 ILE A N 1
ATOM 630 C CA . ILE A 1 84 ? -1.469 -3.707 -14.091 1.00 79.19 84 ILE A CA 1
ATOM 631 C C . ILE A 1 84 ? -0.952 -3.384 -12.689 1.00 79.19 84 ILE A C 1
ATOM 633 O O . ILE A 1 84 ? 0.111 -3.851 -12.294 1.00 79.19 84 ILE A O 1
ATOM 637 N N . GLY A 1 85 ? -1.702 -2.601 -11.918 1.00 83.19 85 GLY A N 1
ATOM 638 C CA . GLY A 1 85 ? -1.364 -2.288 -10.527 1.00 83.19 85 GLY A CA 1
ATOM 639 C C . GLY A 1 85 ? -2.318 -2.947 -9.536 1.00 83.19 85 GLY A C 1
ATOM 640 O O . GLY A 1 85 ? -3.500 -3.121 -9.831 1.00 83.19 85 GLY A O 1
ATOM 641 N N . SER A 1 86 ? -1.838 -3.260 -8.335 1.00 88.50 86 SER A N 1
ATOM 642 C CA . SER A 1 86 ? -2.711 -3.538 -7.188 1.00 88.50 86 SER A CA 1
ATOM 643 C C . SER A 1 86 ? -2.842 -2.297 -6.306 1.00 88.50 86 SER A C 1
ATOM 645 O O . SER A 1 86 ? -1.828 -1.704 -5.940 1.00 88.50 86 SER A O 1
ATOM 647 N N . ALA A 1 87 ? -4.057 -1.938 -5.911 1.00 89.06 87 ALA A N 1
ATOM 648 C CA . ALA A 1 87 ? -4.336 -0.923 -4.902 1.00 89.06 87 ALA A CA 1
ATOM 649 C C . ALA A 1 87 ? -4.873 -1.569 -3.619 1.00 89.06 87 ALA A C 1
ATOM 651 O O . ALA A 1 87 ? -5.523 -2.613 -3.651 1.00 89.06 87 ALA A O 1
ATOM 652 N N . GLY A 1 88 ? -4.647 -0.907 -2.485 1.00 87.44 88 GLY A N 1
ATOM 653 C CA . GLY A 1 88 ? -5.049 -1.431 -1.183 1.00 87.44 88 GLY A CA 1
ATOM 654 C C . GLY A 1 88 ? -4.147 -2.561 -0.682 1.00 87.44 88 GLY A C 1
ATOM 655 O O . GLY A 1 88 ? -3.113 -2.882 -1.266 1.00 87.44 88 GLY A O 1
ATOM 656 N N . SER A 1 89 ? -4.528 -3.129 0.456 1.00 86.31 89 SER A N 1
ATOM 657 C CA . SER A 1 89 ? -3.841 -4.244 1.099 1.00 86.31 89 SER A CA 1
ATOM 658 C C . SER A 1 89 ? -4.845 -4.986 1.978 1.00 86.31 89 SER A C 1
ATOM 660 O O . SER A 1 89 ? -5.623 -4.316 2.656 1.00 86.31 89 SER A O 1
ATOM 662 N N . PRO A 1 90 ? -4.778 -6.323 2.097 1.00 83.12 90 PRO A N 1
ATOM 663 C CA . PRO A 1 90 ? -5.560 -7.058 3.095 1.00 83.12 90 PRO A CA 1
ATOM 664 C C . PRO A 1 90 ? -5.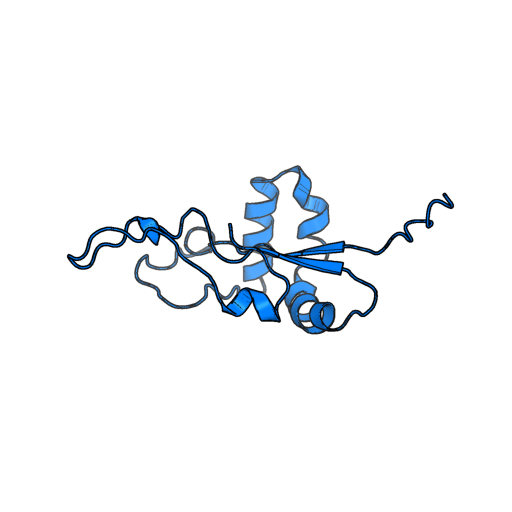294 -6.597 4.539 1.00 83.12 90 PRO A C 1
ATOM 666 O O . PRO A 1 90 ? -6.107 -6.832 5.425 1.00 83.12 90 PRO A O 1
ATOM 669 N N . LYS A 1 91 ? -4.158 -5.923 4.781 1.00 84.12 91 LYS A N 1
ATOM 670 C CA . LYS A 1 91 ? -3.822 -5.297 6.069 1.00 84.12 91 LYS A CA 1
ATOM 671 C C . LYS A 1 91 ? -4.539 -3.968 6.308 1.00 84.12 91 LYS A C 1
ATOM 673 O O . LYS A 1 91 ? -4.477 -3.434 7.410 1.00 84.12 91 LYS A O 1
ATOM 678 N N . PHE A 1 92 ? -5.173 -3.392 5.289 1.00 84.25 92 PHE A N 1
ATOM 679 C CA . PHE A 1 92 ? -6.031 -2.227 5.456 1.00 84.25 92 PHE A CA 1
ATOM 680 C C . PHE A 1 92 ? -7.374 -2.730 5.979 1.00 84.25 92 PHE A C 1
ATOM 682 O O . PHE A 1 92 ? -8.257 -3.125 5.223 1.00 84.25 92 PHE A O 1
ATOM 689 N N . GLU A 1 93 ? -7.513 -2.750 7.300 1.00 88.06 93 GLU A N 1
ATOM 690 C CA . GLU A 1 93 ? -8.671 -3.280 8.027 1.00 88.06 93 GLU A CA 1
ATOM 691 C C . GLU A 1 93 ? -9.917 -2.373 7.917 1.00 88.06 93 GLU A C 1
ATOM 693 O O . GLU A 1 93 ? -10.611 -2.099 8.895 1.00 88.06 93 GLU A O 1
ATOM 698 N N . VAL A 1 94 ? -10.237 -1.882 6.717 1.00 90.00 94 VAL A N 1
ATOM 699 C CA . VAL A 1 94 ? -11.340 -0.933 6.478 1.00 90.00 94 VAL A CA 1
ATOM 700 C C . VAL A 1 94 ? -12.689 -1.534 6.887 1.00 90.00 94 VAL A C 1
ATOM 702 O O . VAL A 1 94 ? -13.519 -0.853 7.482 1.00 90.00 94 VAL A O 1
ATOM 705 N N . TYR A 1 95 ? -12.888 -2.836 6.663 1.00 92.25 95 TYR A N 1
ATOM 706 C CA . TYR A 1 95 ? -14.088 -3.557 7.106 1.00 92.25 95 TYR A CA 1
ATOM 707 C C . TYR A 1 95 ? -14.178 -3.737 8.634 1.00 92.25 95 TYR A C 1
ATOM 709 O O . TYR A 1 95 ? -15.244 -4.084 9.142 1.00 92.25 95 TYR A O 1
ATOM 717 N N . SER A 1 96 ? -13.097 -3.489 9.381 1.00 93.50 96 SER A N 1
ATOM 718 C CA . SER A 1 96 ? -13.095 -3.501 10.851 1.00 93.50 96 SER A CA 1
ATOM 719 C C . SER A 1 96 ? -13.535 -2.167 11.457 1.00 93.50 96 SER A C 1
ATOM 721 O O . SER A 1 96 ? -13.784 -2.113 12.659 1.00 93.50 96 SER A O 1
ATOM 723 N N . THR A 1 97 ? -13.651 -1.107 10.653 1.00 93.62 97 THR A N 1
ATOM 724 C CA . THR A 1 97 ? -14.042 0.226 11.130 1.00 93.62 97 THR A CA 1
ATOM 725 C C . THR A 1 97 ? -15.527 0.260 11.498 1.00 93.62 97 THR A C 1
ATOM 727 O O . THR A 1 97 ? -16.367 -0.186 10.722 1.00 93.62 97 THR A O 1
ATOM 730 N N . ASP A 1 98 ? -15.859 0.819 12.662 1.00 96.06 98 ASP A N 1
ATOM 731 C CA . ASP A 1 98 ? -17.235 1.042 13.114 1.00 96.06 98 ASP A CA 1
ATOM 732 C C . ASP A 1 98 ? -17.321 2.388 13.842 1.00 96.06 98 ASP A C 1
ATOM 734 O O . ASP A 1 98 ? -16.634 2.614 14.837 1.00 96.06 98 ASP A O 1
ATOM 738 N N . PHE A 1 99 ? -18.158 3.289 13.330 1.00 94.69 99 PHE A N 1
ATOM 739 C CA . PHE A 1 99 ? -18.402 4.612 13.914 1.00 94.69 99 PHE A CA 1
ATOM 740 C C . PHE A 1 99 ? -19.679 4.660 14.778 1.00 94.69 99 PHE A C 1
ATOM 742 O O . PHE A 1 99 ? -20.133 5.742 15.140 1.00 94.69 99 PHE A O 1
ATOM 749 N N . GLY A 1 100 ? -20.284 3.507 15.084 1.00 96.69 100 GLY A N 1
ATOM 750 C CA . GLY A 1 100 ? -21.559 3.372 15.802 1.00 96.69 100 GLY A CA 1
ATOM 751 C C . GLY A 1 100 ? -22.747 3.008 14.904 1.00 96.69 100 GLY A C 1
ATOM 752 O O . GLY A 1 100 ? -23.856 2.816 15.397 1.00 96.69 100 GLY A O 1
ATOM 753 N N . CYS A 1 101 ? -22.520 2.879 13.595 1.00 94.56 101 CYS A N 1
ATOM 754 C CA . CYS A 1 101 ? -23.534 2.508 12.601 1.00 94.56 101 CYS A CA 1
ATOM 755 C C . CYS A 1 101 ? -23.373 1.060 12.104 1.00 94.56 101 CYS A C 1
ATOM 757 O O . CYS A 1 101 ? -24.055 0.653 11.159 1.00 94.56 101 CYS A O 1
ATOM 759 N N . GLY A 1 102 ? -22.473 0.290 12.722 1.00 95.88 102 GLY A N 1
ATOM 760 C CA . GLY A 1 102 ? -22.076 -1.033 12.266 1.00 95.88 102 GLY A CA 1
ATOM 761 C C . GLY A 1 102 ? -20.973 -0.980 11.207 1.00 95.88 102 GLY A C 1
ATOM 762 O O . GLY A 1 102 ? -20.649 0.064 10.638 1.00 95.88 102 GLY A O 1
ATOM 763 N N . LYS A 1 103 ? -20.395 -2.150 10.934 1.00 97.00 103 LYS A N 1
ATOM 764 C CA . LYS A 1 103 ? -19.291 -2.314 9.982 1.00 97.00 103 LYS A CA 1
ATOM 765 C C . LYS A 1 103 ? -19.732 -2.105 8.523 1.00 97.00 103 LYS A C 1
ATOM 767 O O . LYS A 1 103 ? -20.864 -2.462 8.169 1.00 97.00 103 LYS A O 1
ATOM 772 N N . PRO A 1 104 ? -18.841 -1.608 7.642 1.00 95.31 104 PRO A N 1
ATOM 773 C CA . PRO A 1 104 ? -19.102 -1.509 6.211 1.00 95.31 104 PRO A CA 1
ATOM 774 C C . PRO A 1 104 ? -19.507 -2.852 5.598 1.00 95.31 104 PRO A C 1
ATOM 776 O O . PRO A 1 104 ? -18.893 -3.882 5.862 1.00 95.31 104 PRO A O 1
ATOM 779 N N . LYS A 1 105 ? -20.517 -2.836 4.721 1.00 94.81 105 LYS A N 1
ATOM 780 C CA . LYS A 1 105 ? -20.904 -4.010 3.913 1.00 94.81 105 LYS A CA 1
ATOM 781 C C . LYS A 1 105 ? -20.151 -4.092 2.585 1.00 94.81 105 LYS A C 1
ATOM 783 O O . LYS A 1 105 ? -20.053 -5.168 2.006 1.00 94.81 105 LYS A O 1
ATOM 788 N N . LYS A 1 106 ? -19.663 -2.953 2.088 1.00 93.06 106 LYS A N 1
ATOM 789 C CA . LYS A 1 106 ? -18.935 -2.817 0.825 1.00 93.06 106 LYS A CA 1
ATOM 790 C C . LYS A 1 106 ? -18.016 -1.600 0.894 1.00 93.06 106 LYS A C 1
ATOM 792 O O . LYS A 1 106 ? -18.430 -0.556 1.391 1.00 93.06 106 LYS A O 1
ATOM 797 N N . VAL A 1 107 ? -16.802 -1.746 0.375 1.00 91.31 107 VAL A N 1
ATOM 798 C CA . VAL A 1 107 ? -15.796 -0.686 0.228 1.00 91.31 107 VAL A CA 1
ATOM 799 C C . VAL A 1 107 ? -15.370 -0.635 -1.239 1.00 91.31 107 VAL A C 1
ATOM 801 O O . VAL A 1 107 ? -15.151 -1.680 -1.848 1.00 91.31 107 VAL A O 1
ATOM 804 N N . G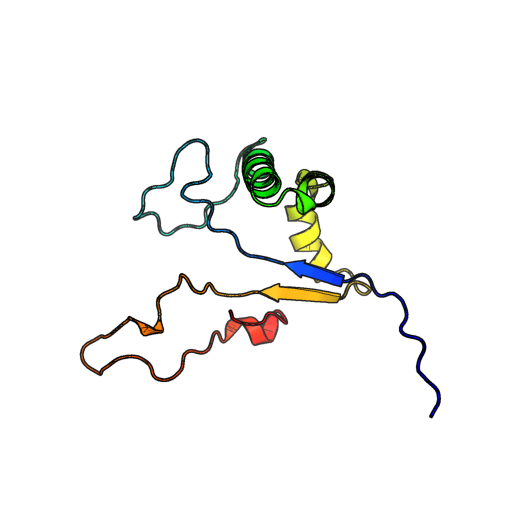LU A 1 108 ? -15.256 0.565 -1.808 1.00 91.44 108 GLU A N 1
ATOM 805 C CA . GLU A 1 108 ? -14.797 0.783 -3.185 1.00 91.44 108 GLU A CA 1
ATOM 806 C C . GLU A 1 108 ? -13.643 1.791 -3.206 1.00 91.44 108 GLU A C 1
ATOM 808 O O . GLU A 1 108 ? -13.750 2.878 -2.636 1.00 91.44 108 GLU A O 1
ATOM 813 N N . ILE A 1 109 ? -12.543 1.455 -3.890 1.00 90.75 109 ILE A N 1
ATOM 814 C CA . ILE A 1 109 ? -11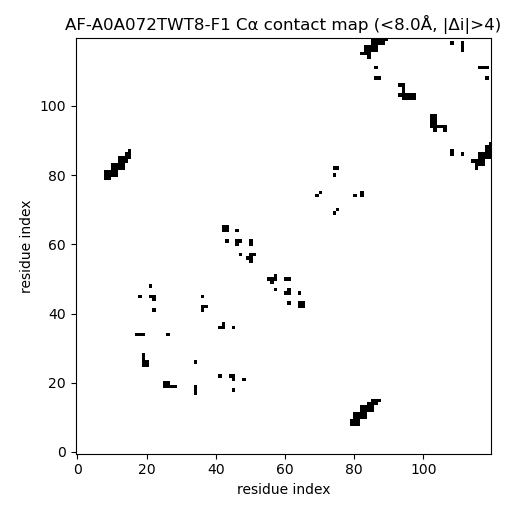.423 2.379 -4.111 1.00 90.75 109 ILE A CA 1
ATOM 815 C C . ILE A 1 109 ? -11.622 3.058 -5.466 1.00 90.75 109 ILE A C 1
ATOM 817 O O . ILE A 1 109 ? -11.223 2.553 -6.509 1.00 90.75 109 ILE A O 1
ATOM 821 N N . VAL A 1 110 ? -12.248 4.231 -5.454 1.00 91.06 110 VAL A N 1
ATOM 822 C CA . VAL A 1 110 ? -12.708 4.916 -6.677 1.00 91.06 110 VAL A CA 1
ATOM 823 C C . VAL A 1 110 ? -11.558 5.381 -7.586 1.00 91.06 110 VAL A C 1
ATOM 825 O O . VAL A 1 110 ? -11.740 5.561 -8.790 1.00 91.06 110 VAL A O 1
ATOM 828 N N . SER A 1 111 ? -10.356 5.571 -7.031 1.00 86.25 111 SER A N 1
ATOM 829 C CA . SER A 1 111 ? -9.184 6.044 -7.777 1.00 86.25 111 SER A CA 1
ATOM 830 C C . SER A 1 111 ? -8.673 5.040 -8.814 1.00 86.25 111 SER A C 1
ATOM 832 O O . SER A 1 111 ? -8.086 5.463 -9.812 1.00 86.25 111 SER A O 1
ATOM 834 N N . ILE A 1 112 ? -8.945 3.740 -8.642 1.00 88.12 112 ILE A N 1
ATOM 835 C CA . ILE A 1 112 ? -8.434 2.689 -9.538 1.00 88.12 112 ILE A CA 1
ATOM 836 C C . ILE A 1 112 ? -9.023 2.765 -10.952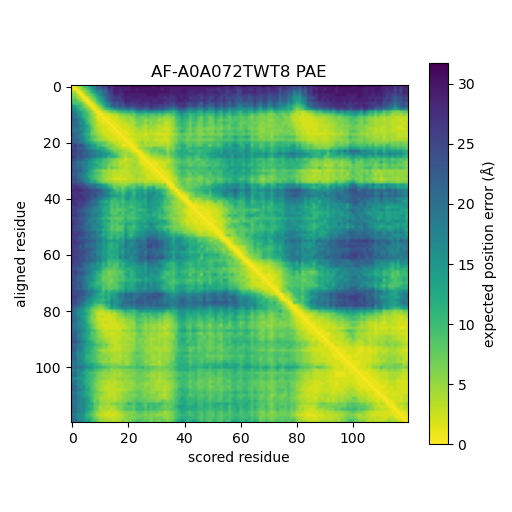 1.00 88.12 112 ILE A C 1
ATOM 838 O O . ILE A 1 112 ? -8.385 2.339 -11.913 1.00 88.12 112 ILE A O 1
ATOM 842 N N . ASN A 1 113 ? -10.203 3.379 -11.101 1.00 85.19 113 ASN A N 1
ATOM 843 C CA . ASN A 1 113 ? -10.861 3.553 -12.398 1.00 85.19 113 ASN A CA 1
ATOM 844 C C . ASN A 1 113 ? -9.998 4.334 -13.397 1.00 85.19 113 ASN A C 1
ATOM 846 O O . ASN A 1 113 ? -10.161 4.173 -14.602 1.00 85.19 113 ASN A O 1
ATOM 850 N N . LYS A 1 114 ? -9.095 5.191 -12.905 1.00 79.69 114 LYS A N 1
ATOM 851 C CA . LYS A 1 114 ? -8.193 5.992 -13.743 1.00 79.69 114 LYS A CA 1
ATOM 852 C C . LYS A 1 114 ? -6.843 5.322 -13.988 1.00 79.69 114 LYS A C 1
ATOM 854 O O . LYS A 1 114 ? -6.135 5.741 -14.894 1.00 79.69 114 LYS A O 1
ATOM 859 N N . THR A 1 115 ? -6.473 4.333 -13.177 1.00 73.81 115 THR A N 1
ATOM 860 C CA . THR A 1 115 ? -5.126 3.743 -13.182 1.00 73.81 115 THR A CA 1
ATOM 861 C C . THR A 1 115 ? -5.085 2.333 -13.763 1.00 73.81 115 THR A C 1
ATOM 863 O O . THR A 1 115 ? -4.001 1.797 -13.958 1.00 73.81 115 THR A O 1
ATOM 866 N N . GLY A 1 116 ? -6.241 1.706 -14.020 1.00 76.81 116 GLY A N 1
ATOM 867 C CA . GLY A 1 116 ? -6.299 0.307 -14.460 1.00 76.81 116 GLY A CA 1
ATOM 868 C C . GLY A 1 116 ? -5.871 -0.684 -13.371 1.00 76.81 116 GLY A C 1
ATOM 869 O O . GLY A 1 116 ? -5.605 -1.849 -13.666 1.00 76.81 116 GLY A O 1
ATOM 870 N N . ALA A 1 117 ? -5.787 -0.222 -12.120 1.00 85.25 117 ALA A N 1
ATOM 871 C CA . ALA A 1 117 ? -5.476 -1.062 -10.978 1.00 85.25 117 ALA A CA 1
ATOM 872 C C . ALA A 1 117 ? -6.697 -1.875 -10.520 1.00 85.25 117 ALA A C 1
ATOM 874 O O . ALA A 1 117 ? -7.844 -1.522 -10.798 1.00 85.25 117 ALA A O 1
ATOM 875 N N . PHE A 1 118 ? -6.448 -2.939 -9.763 1.00 88.50 118 PHE A N 1
ATOM 876 C CA . PHE A 1 118 ? -7.481 -3.689 -9.048 1.00 88.50 118 PHE A CA 1
ATOM 877 C C . PHE A 1 118 ? -7.261 -3.594 -7.536 1.00 88.50 118 PHE A C 1
ATOM 879 O O . PHE A 1 118 ? -6.140 -3.372 -7.081 1.00 88.50 118 PHE A O 1
ATOM 886 N N . CYS A 1 119 ? -8.326 -3.740 -6.752 1.00 88.50 119 CYS A N 1
ATOM 887 C CA . CYS A 1 119 ? -8.228 -3.778 -5.293 1.00 88.50 119 CYS A CA 1
ATOM 888 C C . CYS A 1 119 ? -7.958 -5.193 -4.796 1.00 88.50 119 CYS A C 1
ATOM 890 O O . CYS A 1 119 ? -8.573 -6.136 -5.297 1.00 88.50 119 CYS A O 1
ATOM 892 N N . LEU A 1 120 ? -7.084 -5.304 -3.796 1.00 84.31 120 LEU A N 1
ATOM 893 C CA . LEU A 1 120 ? -6.869 -6.526 -3.016 1.00 84.31 120 LEU A CA 1
ATOM 894 C C . LEU A 1 120 ? -7.846 -6.646 -1.844 1.00 84.31 120 LEU A C 1
ATOM 896 O O . LEU A 1 120 ? -8.239 -5.591 -1.293 1.00 84.31 120 LEU A O 1
#